Protein AF-X1UBS5-F1 (afdb_monomer_lite)

InterPro domains:
  IPR000453 Chorismate synthase [PF01264] (1-132)
  IPR000453 Chorismate synthase [PTHR21085] (1-132)
  IPR020541 Chorismate synthase, conserved site [PS00788] (96-112)
  IPR035904 Chorismate synthase AroC superfamily [G3DSA:3.60.150.10] (1-132)
  IPR035904 Chorismate synthase AroC superfamily [SSF103263] (1-132)

Organism: NCBI:txid412755

Foldseek 3Di:
DDWFQQADQVLLLVLLVVVDFPPDPVGDPDDFSFRKDWDDQDDPRIGHRDDTDIDGDDDRDDQPVQVVCVVPDDPPDCRVVQCVVVVNPQDSRCRPPPHPVVVSVVSSVVSVVQSVCVVVVDHDDDDDPDDD

Structure (mmCIF, N/CA/C/O backbone):
data_AF-X1UBS5-F1
#
_entry.id   AF-X1UBS5-F1
#
loop_
_atom_site.group_PDB
_atom_site.id
_atom_site.type_symbol
_atom_site.label_atom_id
_atom_site.label_alt_id
_atom_site.label_comp_id
_atom_site.label_asym_id
_atom_site.label_entity_id
_atom_site.label_seq_id
_atom_site.pdbx_PDB_ins_code
_atom_site.Cartn_x
_atom_site.Cartn_y
_atom_site.Cartn_z
_atom_site.occupancy
_atom_site.B_iso_or_equiv
_atom_site.auth_seq_id
_atom_site.auth_comp_id
_atom_site.auth_asym_id
_atom_site.auth_atom_id
_atom_site.pdbx_PDB_model_num
ATOM 1 N N . MET A 1 1 ? -11.748 -9.952 8.109 1.00 86.31 1 MET A N 1
ATOM 2 C CA . MET A 1 1 ? -11.703 -8.812 9.055 1.00 86.31 1 MET A CA 1
ATOM 3 C C . MET A 1 1 ? -12.889 -8.977 9.994 1.00 86.31 1 MET 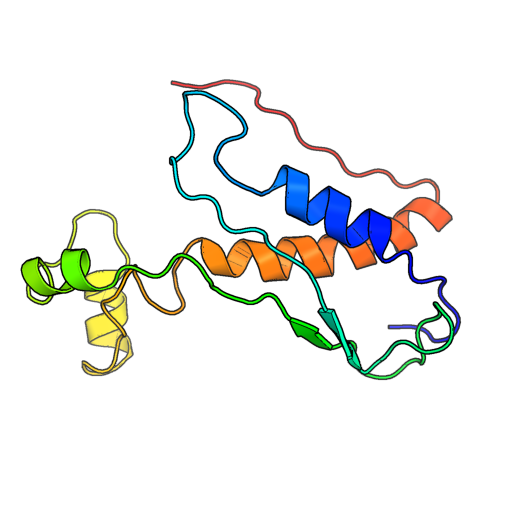A C 1
ATOM 5 O O . MET A 1 1 ? -13.933 -9.298 9.450 1.00 86.31 1 MET A O 1
ATOM 9 N N . PRO A 1 2 ? -12.785 -8.870 11.334 1.00 91.38 2 PRO A N 1
ATOM 10 C CA . PRO A 1 2 ? -13.947 -9.031 12.211 1.00 91.38 2 PRO A CA 1
ATOM 11 C C . PRO A 1 2 ? -15.044 -8.027 11.858 1.00 91.38 2 PRO A C 1
ATOM 13 O O . PRO A 1 2 ? -14.733 -6.917 11.423 1.00 91.38 2 PRO A O 1
ATOM 16 N N . ALA A 1 3 ? -16.305 -8.408 12.039 1.00 95.62 3 ALA A N 1
ATOM 17 C CA . ALA A 1 3 ? -17.424 -7.480 11.928 1.00 95.62 3 ALA A CA 1
ATOM 18 C C . ALA A 1 3 ? -17.443 -6.500 13.115 1.00 95.62 3 ALA A C 1
ATOM 20 O O . ALA A 1 3 ? -16.933 -6.804 14.194 1.00 95.62 3 ALA A O 1
ATOM 21 N N . GLY A 1 4 ? -18.038 -5.326 12.915 1.00 94.75 4 GLY A N 1
ATOM 22 C CA . GLY A 1 4 ? -18.266 -4.334 13.964 1.00 94.75 4 GLY A CA 1
ATOM 23 C C . GLY A 1 4 ? -17.062 -3.458 14.314 1.00 94.75 4 GLY A C 1
ATOM 24 O O . GLY A 1 4 ? -17.172 -2.623 15.212 1.00 94.75 4 GLY A O 1
ATOM 25 N N . LEU A 1 5 ? -15.928 -3.591 13.618 1.00 93.50 5 LEU A N 1
ATOM 26 C CA . LEU A 1 5 ? -14.827 -2.648 13.785 1.00 93.50 5 LEU A CA 1
ATOM 27 C C . LEU A 1 5 ? -15.215 -1.318 13.158 1.00 93.50 5 LEU A C 1
ATOM 29 O O . LEU A 1 5 ? -15.573 -1.261 11.986 1.00 93.50 5 LEU A O 1
ATOM 33 N N . GLU A 1 6 ? -15.100 -0.257 13.943 1.00 94.44 6 GLU A N 1
ATOM 34 C CA . GLU A 1 6 ? -15.110 1.108 13.429 1.00 94.44 6 GLU A CA 1
ATOM 35 C C . GLU A 1 6 ? -14.102 1.266 12.286 1.00 94.44 6 GLU A C 1
ATOM 37 O O . GLU A 1 6 ? -12.965 0.794 12.381 1.00 94.44 6 GLU A O 1
ATOM 42 N N . PHE A 1 7 ? -14.574 1.871 11.203 1.00 95.12 7 PHE A N 1
ATOM 43 C CA . PHE A 1 7 ? -13.850 2.075 9.965 1.00 95.12 7 PHE A CA 1
ATOM 44 C C . PHE A 1 7 ? -13.710 3.577 9.734 1.00 95.12 7 PHE A C 1
ATOM 46 O O . PHE A 1 7 ? -14.622 4.232 9.232 1.00 95.12 7 PHE A O 1
ATOM 53 N N . ASP A 1 8 ? -12.559 4.113 10.122 1.00 95.75 8 ASP A N 1
ATOM 54 C CA . ASP A 1 8 ? -12.212 5.513 9.926 1.00 95.75 8 ASP A CA 1
ATOM 55 C C . ASP A 1 8 ? -11.661 5.700 8.508 1.00 95.75 8 ASP A C 1
ATOM 57 O O . ASP A 1 8 ? -10.535 5.297 8.186 1.00 95.75 8 ASP A O 1
ATOM 61 N N . PHE A 1 9 ? -12.502 6.256 7.639 1.00 94.75 9 PHE A N 1
ATOM 62 C CA . PHE A 1 9 ? -12.163 6.533 6.249 1.00 9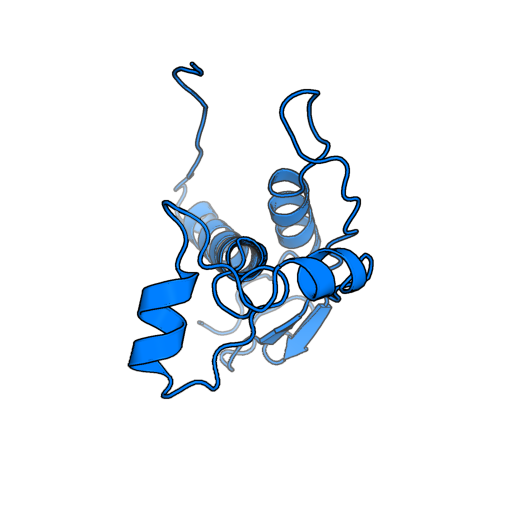4.75 9 PHE A CA 1
ATOM 63 C C . PHE A 1 9 ? -11.127 7.658 6.125 1.00 94.75 9 PHE A C 1
ATOM 65 O O . PHE A 1 9 ? -10.184 7.544 5.337 1.00 94.75 9 PHE A O 1
ATOM 72 N N . ASP A 1 10 ? -11.259 8.708 6.934 1.00 95.69 10 ASP A N 1
ATOM 73 C CA . ASP A 1 10 ? -10.383 9.878 6.889 1.00 95.69 10 ASP A CA 1
ATOM 74 C C . ASP A 1 10 ? -8.964 9.510 7.315 1.00 95.69 10 ASP A C 1
ATOM 76 O O . ASP A 1 10 ? -7.986 9.952 6.707 1.00 95.69 10 ASP A O 1
ATOM 80 N N . TYR A 1 11 ? -8.827 8.601 8.280 1.00 96.06 11 TYR A N 1
ATOM 81 C CA . TYR A 1 11 ? -7.530 8.059 8.657 1.00 96.06 11 TYR A CA 1
ATOM 82 C C . TYR A 1 11 ? -6.849 7.287 7.517 1.00 96.06 11 TYR A C 1
ATOM 84 O O . TYR A 1 11 ? -5.634 7.396 7.335 1.00 96.06 11 TYR A O 1
ATOM 92 N N . ILE A 1 12 ? -7.606 6.525 6.719 1.00 96.62 12 ILE A N 1
ATOM 93 C CA . ILE A 1 12 ? -7.054 5.818 5.551 1.00 96.62 12 ILE A CA 1
ATOM 94 C C . ILE A 1 12 ? -6.579 6.823 4.503 1.00 96.62 12 ILE A C 1
ATOM 96 O O . ILE A 1 12 ? -5.476 6.672 3.970 1.00 96.62 12 ILE A O 1
ATOM 100 N N . GLN A 1 13 ? -7.374 7.862 4.235 1.00 95.94 13 GLN A N 1
ATOM 101 C CA . GLN A 1 13 ? -6.979 8.927 3.318 1.00 95.94 13 GLN A CA 1
ATOM 102 C C . GLN A 1 13 ? -5.726 9.660 3.818 1.00 95.94 13 GLN A C 1
ATOM 104 O O . GLN A 1 13 ? -4.814 9.891 3.032 1.00 95.94 13 GLN A O 1
ATOM 109 N N . ALA A 1 14 ? -5.622 9.953 5.116 1.00 95.12 14 ALA A N 1
ATOM 110 C CA . ALA A 1 14 ? -4.451 10.605 5.697 1.00 95.12 14 ALA A CA 1
ATOM 111 C C . ALA A 1 14 ? -3.175 9.748 5.580 1.00 95.12 14 ALA A C 1
ATOM 113 O O . ALA A 1 14 ? -2.095 10.270 5.302 1.00 95.12 14 ALA A O 1
ATOM 114 N N . GLU A 1 15 ? -3.269 8.427 5.763 1.00 95.88 15 GLU A N 1
ATOM 115 C CA . GLU A 1 15 ? -2.132 7.521 5.548 1.00 95.88 15 GLU A CA 1
ATOM 116 C C . GLU A 1 15 ? -1.735 7.440 4.066 1.00 95.88 15 GLU A C 1
ATOM 118 O O . GLU A 1 15 ? -0.543 7.443 3.750 1.00 95.88 15 GLU A O 1
ATOM 123 N N . LEU A 1 16 ? -2.708 7.427 3.148 1.00 94.19 16 LEU A N 1
ATOM 124 C CA . LEU A 1 16 ? -2.445 7.548 1.712 1.00 94.19 16 LEU A CA 1
ATOM 125 C C . LEU A 1 16 ? -1.782 8.880 1.365 1.00 94.19 16 LEU A C 1
ATOM 127 O O . LEU A 1 16 ? -0.854 8.905 0.561 1.00 94.19 16 LEU A O 1
ATOM 131 N N . ASP A 1 17 ? -2.206 9.969 1.999 1.00 92.31 17 ASP A N 1
ATOM 132 C CA . ASP A 1 17 ? -1.673 11.298 1.734 1.00 92.31 17 ASP A CA 1
ATOM 133 C C . ASP A 1 17 ? -0.195 11.411 2.121 1.00 92.31 17 ASP A C 1
ATOM 135 O O . ASP A 1 17 ? 0.580 12.002 1.369 1.00 92.31 17 ASP A O 1
ATOM 139 N N . LYS A 1 18 ? 0.222 10.749 3.210 1.00 91.12 18 LYS A N 1
ATOM 140 C CA . LYS A 1 18 ? 1.637 10.623 3.611 1.00 91.12 18 LYS A CA 1
ATOM 141 C C . LYS A 1 18 ? 2.488 9.856 2.598 1.00 91.12 18 LYS A C 1
ATOM 143 O O . LYS A 1 18 ? 3.692 10.074 2.519 1.00 91.12 18 LYS A O 1
ATOM 148 N N . ARG A 1 19 ? 1.885 8.931 1.844 1.00 90.88 19 ARG A N 1
ATOM 149 C CA . ARG A 1 19 ? 2.562 8.133 0.807 1.00 90.88 19 ARG A CA 1
ATOM 150 C C . ARG A 1 19 ? 2.771 8.927 -0.484 1.00 90.88 19 ARG A C 1
ATOM 152 O O . ARG A 1 19 ? 3.631 8.559 -1.288 1.00 90.88 19 ARG A O 1
ATOM 159 N N . LYS A 1 20 ? 1.951 9.951 -0.744 1.00 82.81 20 LYS A N 1
ATOM 160 C CA . LYS A 1 20 ? 1.999 10.682 -2.015 1.00 82.81 20 LYS A CA 1
ATOM 161 C C . LYS A 1 20 ? 3.383 11.315 -2.221 1.00 82.81 20 LYS A C 1
ATOM 163 O O . LYS A 1 20 ? 3.939 11.878 -1.278 1.00 82.81 20 LYS A O 1
ATOM 168 N N . PRO A 1 21 ? 3.947 11.239 -3.439 1.00 72.25 21 PRO A N 1
ATOM 169 C CA . PRO A 1 21 ? 5.108 12.047 -3.792 1.00 72.25 21 PRO A CA 1
ATOM 170 C C . PRO A 1 21 ? 4.718 13.537 -3.853 1.00 72.25 21 PRO A C 1
ATOM 172 O O . PRO A 1 21 ? 3.540 13.881 -3.776 1.00 72.25 21 PRO A O 1
ATOM 175 N N . GLY A 1 22 ? 5.701 14.426 -3.973 1.00 67.44 22 GLY A N 1
ATOM 176 C CA . GLY A 1 22 ? 5.497 15.878 -3.999 1.00 67.44 22 GLY A CA 1
ATOM 177 C C . GLY A 1 22 ? 5.493 16.539 -2.617 1.00 67.44 22 GLY A C 1
ATOM 178 O O . GLY A 1 22 ? 5.265 17.738 -2.522 1.00 67.44 22 GLY A O 1
ATOM 179 N N . GLN A 1 23 ? 5.769 15.784 -1.547 1.00 67.12 23 GLN A N 1
ATOM 180 C CA . GLN A 1 23 ? 5.876 16.308 -0.175 1.00 67.12 23 GLN A CA 1
ATOM 181 C C . GLN A 1 23 ? 7.224 17.001 0.095 1.00 67.12 23 GLN A C 1
ATOM 183 O O . GLN A 1 23 ? 7.384 17.681 1.104 1.00 67.12 23 GLN A O 1
ATOM 188 N N . SER A 1 24 ? 8.216 16.815 -0.781 1.00 68.00 24 SER A N 1
ATOM 189 C CA . SER A 1 24 ? 9.522 17.474 -0.686 1.00 68.00 24 SER A CA 1
ATOM 190 C C . SER A 1 24 ? 10.195 17.606 -2.053 1.00 68.00 24 SER A C 1
ATOM 192 O O . SER A 1 24 ? 9.838 16.905 -3.006 1.00 68.00 24 SER A O 1
ATOM 194 N N . SER A 1 25 ? 11.227 18.451 -2.129 1.00 67.12 25 SER A N 1
ATOM 195 C CA . SER A 1 25 ? 12.074 18.644 -3.319 1.00 67.12 25 SER A CA 1
ATOM 196 C C . SER A 1 25 ? 12.799 17.376 -3.792 1.00 67.12 25 SER A C 1
ATOM 198 O O . SER A 1 25 ? 13.287 17.338 -4.917 1.00 67.12 25 SER A O 1
ATOM 200 N N . LEU A 1 26 ? 12.850 16.328 -2.962 1.00 63.47 26 LEU A N 1
ATOM 201 C CA . LEU A 1 26 ? 13.493 15.044 -3.267 1.00 63.47 26 LEU A CA 1
ATOM 202 C C . LEU A 1 26 ? 12.556 14.043 -3.966 1.00 63.47 26 LEU A C 1
ATOM 204 O O . LEU A 1 26 ? 12.971 12.934 -4.297 1.00 63.47 26 LEU A O 1
ATOM 208 N N . THR A 1 27 ? 11.279 14.388 -4.152 1.00 65.88 27 THR A N 1
ATOM 209 C CA . THR A 1 27 ? 10.251 13.465 -4.656 1.00 65.88 27 THR A CA 1
ATOM 210 C C . THR A 1 27 ? 9.756 13.852 -6.050 1.00 65.88 27 THR A C 1
ATOM 212 O O . THR A 1 27 ? 9.934 14.976 -6.507 1.00 65.88 27 THR A O 1
ATOM 215 N N . THR A 1 28 ? 9.141 12.904 -6.766 1.00 63.38 28 THR A N 1
ATOM 216 C CA . THR A 1 28 ? 8.642 13.137 -8.132 1.00 63.38 28 THR A CA 1
ATOM 217 C C . THR A 1 28 ? 7.542 14.200 -8.168 1.00 63.38 28 THR A C 1
ATOM 219 O O . THR A 1 28 ? 6.698 14.221 -7.279 1.00 63.38 28 THR A O 1
ATOM 222 N N . SER A 1 29 ? 7.454 14.968 -9.255 1.00 57.94 29 SER A N 1
ATOM 223 C CA . SER A 1 29 ? 6.445 16.021 -9.463 1.00 57.94 29 SER A CA 1
ATOM 224 C C . SER A 1 29 ? 5.032 15.538 -9.837 1.00 57.94 29 SER A C 1
ATOM 226 O O . SER A 1 29 ? 4.175 16.365 -10.135 1.00 57.94 29 SER A O 1
ATOM 228 N N . ARG A 1 30 ? 4.770 14.223 -9.867 1.00 62.84 30 ARG A N 1
ATOM 229 C CA . ARG A 1 30 ? 3.435 13.685 -10.186 1.00 62.84 30 ARG A CA 1
ATOM 230 C C . ARG A 1 30 ? 2.445 13.978 -9.065 1.00 62.84 30 ARG A C 1
ATOM 232 O O . ARG A 1 30 ? 2.717 13.646 -7.911 1.00 62.84 30 ARG A O 1
ATOM 239 N N . THR A 1 31 ? 1.270 14.476 -9.431 1.00 65.94 31 THR A N 1
ATOM 240 C CA . THR A 1 31 ? 0.202 14.824 -8.485 1.00 65.94 31 THR A CA 1
ATOM 241 C C . THR A 1 31 ? -0.964 13.861 -8.659 1.00 65.94 31 THR A C 1
ATOM 243 O O . THR A 1 31 ? -2.001 14.195 -9.223 1.00 65.94 31 THR A O 1
ATOM 246 N N . GLU A 1 32 ? -0.797 12.634 -8.172 1.00 72.56 32 GLU A N 1
ATOM 247 C CA . GLU A 1 32 ? -1.921 11.703 -8.068 1.00 72.56 32 GLU A CA 1
ATOM 248 C C . GLU A 1 32 ? -2.752 12.051 -6.824 1.00 72.56 32 GLU A C 1
ATOM 250 O O . GLU A 1 32 ? -2.201 12.106 -5.721 1.00 72.56 32 GLU A O 1
ATOM 255 N N . PRO A 1 33 ? -4.071 12.283 -6.946 1.00 79.19 33 PRO A N 1
ATOM 256 C CA . PRO A 1 33 ? -4.884 12.711 -5.811 1.00 79.19 33 PRO A CA 1
ATOM 257 C C . PRO A 1 33 ? -5.119 11.594 -4.784 1.00 79.19 33 PRO A C 1
ATOM 259 O O . PRO A 1 33 ? -5.488 11.902 -3.652 1.00 79.19 33 PRO A O 1
ATOM 262 N N . ASP A 1 34 ? -4.918 10.327 -5.175 1.00 87.81 34 ASP A N 1
ATOM 263 C CA . ASP A 1 34 ? -5.063 9.113 -4.353 1.00 87.81 34 ASP A CA 1
ATOM 264 C C . ASP A 1 34 ? -6.307 9.103 -3.478 1.00 87.81 34 ASP A C 1
ATOM 266 O O . ASP A 1 34 ? -6.258 8.813 -2.283 1.00 87.81 34 ASP A O 1
ATOM 270 N N . LYS A 1 35 ? -7.443 9.439 -4.086 1.00 92.50 35 LYS A N 1
ATOM 271 C CA . LYS A 1 35 ? -8.726 9.411 -3.397 1.00 92.50 35 LYS A CA 1
ATOM 272 C C . LYS A 1 35 ? -9.189 7.973 -3.251 1.00 92.50 35 LYS A C 1
ATOM 274 O O . LYS A 1 35 ? -9.505 7.323 -4.249 1.00 92.50 35 LYS A O 1
ATOM 279 N N . VAL A 1 36 ? -9.194 7.488 -2.011 1.00 95.06 36 VAL A N 1
ATOM 280 C CA . VAL A 1 36 ? -9.698 6.152 -1.691 1.00 95.06 36 VAL A CA 1
ATOM 281 C C . VAL A 1 36 ? -11.211 6.116 -1.867 1.00 95.06 36 VAL A C 1
ATOM 283 O O . VAL A 1 36 ? -11.919 7.063 -1.541 1.00 95.06 36 VAL A O 1
ATOM 286 N N . ARG A 1 37 ? -11.724 5.012 -2.404 1.00 95.44 37 ARG A N 1
ATOM 287 C CA . ARG A 1 37 ? -13.154 4.700 -2.435 1.00 95.44 37 ARG A CA 1
ATOM 288 C C . ARG A 1 37 ? -13.352 3.293 -1.901 1.00 95.44 37 ARG A C 1
ATOM 290 O O . ARG A 1 37 ? -12.610 2.381 -2.267 1.00 95.44 37 ARG A O 1
ATOM 297 N N . VAL A 1 38 ? -14.360 3.121 -1.056 1.00 96.31 38 VAL A N 1
ATOM 298 C CA . VAL A 1 38 ? -14.769 1.808 -0.555 1.00 96.31 38 VAL A CA 1
ATOM 299 C C . VAL A 1 38 ? -15.804 1.223 -1.507 1.00 96.31 38 VAL A C 1
ATOM 301 O O . VAL A 1 38 ? -16.781 1.891 -1.834 1.00 96.31 38 VAL A O 1
ATOM 304 N N . LEU A 1 39 ? -15.589 -0.011 -1.957 1.00 97.12 39 LEU A N 1
ATOM 305 C CA . LEU A 1 39 ? -16.531 -0.735 -2.815 1.00 97.12 39 LEU A CA 1
ATOM 306 C C . LEU A 1 39 ? -17.318 -1.810 -2.062 1.00 97.12 39 LEU A C 1
ATOM 308 O O . LEU A 1 39 ? -18.437 -2.128 -2.450 1.00 97.12 39 LEU A O 1
ATOM 312 N N . SER A 1 40 ? -16.745 -2.396 -1.009 1.00 97.56 40 SER A N 1
ATOM 313 C CA . SER A 1 40 ? -17.389 -3.480 -0.262 1.00 97.56 40 SER A CA 1
ATOM 314 C C . SER A 1 40 ? -16.862 -3.597 1.166 1.00 97.56 40 SER A C 1
ATOM 316 O O . SER A 1 40 ? -15.827 -3.030 1.516 1.00 97.56 40 SER A O 1
ATOM 318 N N . GLY A 1 41 ? -17.555 -4.393 1.983 1.00 97.00 41 GLY A N 1
ATOM 319 C CA . GLY A 1 41 ? -17.072 -4.832 3.294 1.00 97.00 41 GLY A CA 1
ATOM 320 C C . GLY A 1 41 ? -17.276 -3.834 4.437 1.00 97.00 41 GLY A C 1
ATOM 321 O O . GLY A 1 41 ? -17.013 -4.194 5.586 1.00 97.00 41 GLY A O 1
ATOM 322 N N . VAL A 1 42 ? -17.801 -2.637 4.156 1.00 97.50 42 VAL A N 1
ATOM 323 C CA . VAL 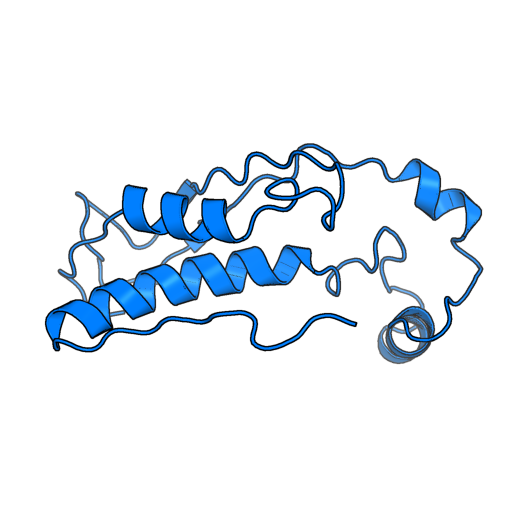A 1 42 ? -18.088 -1.578 5.137 1.00 97.50 42 VAL A CA 1
ATOM 324 C C . VAL A 1 42 ? -19.537 -1.115 4.995 1.00 97.50 42 VAL A C 1
ATOM 326 O O . VAL A 1 42 ? -20.013 -0.898 3.885 1.00 97.50 42 VAL A O 1
ATOM 329 N N . PHE A 1 43 ? -20.225 -0.950 6.122 1.00 96.81 43 PHE A N 1
ATOM 330 C CA . PHE A 1 43 ? -21.584 -0.422 6.207 1.00 96.81 43 PHE A CA 1
ATOM 331 C C . PHE A 1 43 ? -21.708 0.442 7.466 1.00 96.81 43 PHE A C 1
ATOM 333 O O . PHE A 1 43 ? -21.250 0.031 8.531 1.00 96.81 43 PHE A O 1
ATOM 340 N N . ASN A 1 44 ? -22.292 1.639 7.352 1.00 95.44 44 ASN A N 1
ATOM 341 C CA . ASN A 1 44 ? -22.437 2.600 8.457 1.00 95.44 44 ASN A CA 1
ATOM 342 C C . ASN A 1 44 ? -21.140 2.807 9.267 1.00 95.44 44 ASN A C 1
ATOM 344 O O . ASN A 1 44 ? -21.139 2.700 10.492 1.00 95.44 44 ASN A O 1
ATOM 348 N N . ASN A 1 45 ? -20.022 3.049 8.570 1.00 94.81 45 ASN A N 1
ATOM 349 C CA . ASN A 1 45 ? -18.684 3.227 9.155 1.00 94.81 45 ASN A CA 1
ATOM 350 C C . ASN A 1 45 ? -18.205 2.052 10.023 1.00 94.81 45 ASN A C 1
ATOM 352 O O . ASN A 1 45 ? -17.366 2.218 10.908 1.00 94.81 45 ASN A O 1
ATOM 356 N N . LYS A 1 46 ? -18.720 0.844 9.773 1.00 96.62 46 LYS A N 1
ATOM 357 C CA . LYS A 1 46 ? -18.285 -0.380 10.444 1.00 96.62 46 LYS A CA 1
ATOM 358 C C . LYS A 1 46 ? -17.982 -1.483 9.447 1.00 96.62 46 LYS A C 1
ATOM 360 O O . LYS A 1 46 ? -18.634 -1.617 8.413 1.00 96.62 46 LYS A O 1
ATOM 365 N N . THR A 1 47 ? -16.996 -2.308 9.768 1.00 97.25 47 THR A N 1
ATOM 366 C CA . THR A 1 47 ? -16.701 -3.517 9.001 1.00 97.25 47 THR A CA 1
ATOM 367 C C . THR A 1 47 ? -17.842 -4.521 9.139 1.00 97.25 47 THR A C 1
ATOM 369 O O . THR A 1 47 ? -18.418 -4.710 10.209 1.00 97.25 47 THR A O 1
ATOM 372 N N . THR A 1 48 ? -18.159 -5.207 8.050 1.00 97.50 48 THR A N 1
ATOM 373 C CA . THR A 1 48 ? -19.278 -6.167 7.993 1.00 97.50 48 THR A CA 1
ATOM 374 C C . THR A 1 48 ? -18.857 -7.610 8.266 1.00 97.50 48 THR A C 1
ATOM 376 O O . THR A 1 48 ? -19.702 -8.485 8.393 1.00 97.50 48 THR A O 1
ATOM 379 N N . GLY A 1 49 ? -17.552 -7.889 8.330 1.00 96.06 49 GLY A N 1
ATOM 380 C CA . GLY A 1 49 ? -17.019 -9.257 8.330 1.00 96.06 49 GLY A CA 1
ATOM 381 C C . GLY A 1 49 ? -16.623 -9.750 6.934 1.00 96.06 49 GLY A C 1
ATOM 382 O O . GLY A 1 49 ? -15.679 -10.531 6.798 1.00 96.06 49 GLY A O 1
ATOM 383 N N . ALA A 1 50 ? -17.290 -9.237 5.896 1.00 97.31 50 ALA A N 1
ATOM 384 C CA . ALA A 1 50 ? -17.024 -9.563 4.499 1.00 97.31 50 ALA A CA 1
ATOM 385 C C . ALA A 1 50 ? -15.703 -8.943 3.983 1.00 97.31 50 ALA A C 1
ATOM 387 O O . ALA A 1 50 ? -15.136 -8.049 4.625 1.00 97.31 50 ALA A O 1
ATOM 388 N N . PRO A 1 51 ? -15.195 -9.391 2.817 1.00 97.62 51 PRO A N 1
ATOM 389 C CA . PRO A 1 51 ? -14.025 -8.792 2.182 1.00 97.62 51 PRO A CA 1
ATOM 390 C C . PRO A 1 51 ? -14.197 -7.289 1.930 1.00 97.62 51 PRO A C 1
ATOM 392 O O . PRO A 1 51 ? -15.192 -6.843 1.350 1.00 97.62 51 PRO A O 1
ATOM 395 N N . ILE A 1 52 ? -13.196 -6.513 2.348 1.00 97.62 52 ILE A N 1
ATOM 396 C CA . ILE A 1 52 ? -13.135 -5.070 2.112 1.00 97.62 52 ILE A CA 1
ATOM 397 C C . ILE A 1 52 ? -12.399 -4.834 0.798 1.00 97.62 52 ILE A C 1
ATOM 399 O O . ILE A 1 52 ? -11.237 -5.218 0.660 1.00 97.62 52 ILE A O 1
ATOM 403 N N . CYS A 1 53 ? -13.066 -4.185 -0.151 1.00 97.50 53 CYS A N 1
ATOM 404 C CA . CYS A 1 53 ? -12.470 -3.760 -1.408 1.00 97.50 53 CYS A CA 1
ATOM 405 C C . CYS A 1 53 ? -12.326 -2.239 -1.408 1.00 97.50 53 CYS A C 1
ATOM 407 O O . CYS A 1 53 ? -13.309 -1.516 -1.232 1.00 97.50 53 CYS A O 1
ATOM 409 N N . LEU A 1 54 ? -11.094 -1.770 -1.598 1.00 96.94 54 LEU A N 1
ATOM 410 C CA . LEU A 1 54 ? -10.751 -0.359 -1.723 1.00 96.94 54 LEU A CA 1
ATOM 411 C C . LEU A 1 54 ? -10.145 -0.112 -3.097 1.00 96.94 54 LEU A C 1
ATOM 413 O O . LEU A 1 54 ? -9.355 -0.926 -3.579 1.00 96.94 54 LEU A O 1
ATOM 417 N N . ILE A 1 55 ? -10.474 1.027 -3.697 1.00 96.00 55 ILE A N 1
ATOM 418 C CA . ILE A 1 55 ? -9.889 1.457 -4.965 1.00 96.00 55 ILE A CA 1
ATOM 419 C C . ILE A 1 55 ? -9.334 2.872 -4.861 1.00 96.00 55 ILE A C 1
ATOM 421 O O . ILE A 1 55 ? -9.827 3.696 -4.093 1.00 96.00 55 ILE A O 1
ATOM 425 N N . ILE A 1 56 ? -8.333 3.144 -5.691 1.00 93.38 56 ILE A N 1
ATOM 426 C CA . ILE A 1 56 ? -7.888 4.489 -6.044 1.00 93.38 56 ILE A CA 1
ATOM 427 C C . ILE A 1 56 ? -7.860 4.588 -7.564 1.00 93.38 56 ILE A C 1
ATOM 429 O O . ILE A 1 56 ? -7.467 3.643 -8.252 1.00 93.38 56 ILE A O 1
ATOM 433 N N . GLU A 1 57 ? -8.268 5.733 -8.089 1.00 90.19 57 GLU A N 1
ATOM 434 C CA . GLU A 1 57 ? -8.147 6.020 -9.516 1.00 90.19 57 GLU A CA 1
ATOM 435 C C . GLU A 1 57 ? -6.714 6.456 -9.844 1.00 90.19 57 GLU A C 1
ATOM 437 O O . GLU A 1 57 ? -5.969 6.936 -8.987 1.00 90.19 57 GLU A O 1
ATOM 442 N N . ASN A 1 58 ? -6.313 6.243 -11.091 1.00 85.06 58 ASN A N 1
ATOM 443 C CA . ASN A 1 58 ? -5.013 6.642 -11.614 1.00 85.06 58 ASN A CA 1
ATOM 444 C C . ASN A 1 58 ? -5.282 7.721 -12.670 1.00 85.06 58 ASN A C 1
ATOM 446 O O . ASN A 1 58 ? -5.829 7.398 -13.725 1.00 85.06 58 ASN A O 1
ATOM 450 N N . LYS A 1 59 ? -5.037 8.993 -12.330 1.00 81.06 59 LYS A N 1
ATOM 451 C CA . LYS A 1 59 ? -5.515 10.151 -13.112 1.00 81.06 59 LYS A CA 1
ATOM 452 C C . LYS A 1 59 ? -4.412 10.860 -13.897 1.00 81.06 59 LYS A C 1
ATOM 454 O O . LYS A 1 59 ? -4.726 11.515 -14.883 1.00 81.06 59 LYS A O 1
ATOM 459 N N . ASP A 1 60 ? -3.150 10.701 -13.512 1.00 72.81 60 ASP A N 1
ATOM 460 C CA . ASP A 1 60 ? -1.981 11.347 -14.122 1.00 72.81 60 ASP A CA 1
ATOM 461 C C . ASP A 1 60 ? -1.124 10.313 -14.887 1.00 72.81 60 ASP A C 1
ATOM 463 O O . ASP A 1 60 ? 0.067 10.092 -14.635 1.00 72.81 60 ASP A O 1
ATOM 467 N N . ILE A 1 61 ? -1.766 9.609 -15.831 1.00 74.38 61 ILE A N 1
ATOM 468 C CA . ILE A 1 61 ? -1.115 8.587 -16.660 1.00 74.38 61 ILE A CA 1
ATOM 469 C C . ILE A 1 61 ? -0.683 9.186 -17.999 1.00 74.38 61 ILE A C 1
ATOM 471 O O . ILE A 1 61 ? -1.474 9.284 -18.934 1.00 74.38 61 ILE A O 1
ATOM 475 N N . ASP A 1 62 ? 0.614 9.448 -18.145 1.00 78.69 62 ASP A N 1
ATOM 476 C CA . ASP A 1 62 ? 1.241 9.664 -19.452 1.00 78.69 62 ASP A CA 1
ATOM 477 C C . ASP A 1 62 ? 2.058 8.432 -19.868 1.00 78.69 62 ASP A C 1
ATOM 479 O O . ASP A 1 62 ? 3.151 8.165 -19.357 1.00 78.69 62 ASP A O 1
ATOM 483 N N . SER A 1 63 ? 1.515 7.669 -20.820 1.00 80.50 63 SER A N 1
ATOM 484 C CA . SER A 1 63 ? 2.175 6.478 -21.363 1.00 80.50 63 SER A CA 1
ATOM 485 C C . SER A 1 63 ? 3.146 6.776 -22.512 1.00 80.50 63 SER A C 1
ATOM 487 O O . SER A 1 63 ? 3.941 5.904 -22.874 1.00 80.50 63 SER A O 1
ATOM 489 N N . SER A 1 64 ? 3.117 7.984 -23.086 1.00 82.81 64 SER A N 1
ATOM 490 C CA . SER A 1 64 ? 3.867 8.330 -24.304 1.00 82.81 64 SER A CA 1
ATOM 491 C C . SER A 1 64 ? 5.382 8.194 -24.111 1.00 82.81 64 SER A C 1
ATOM 493 O O . SER A 1 64 ? 6.091 7.669 -24.974 1.00 82.81 64 SER A O 1
ATOM 495 N N . LYS A 1 65 ? 5.874 8.564 -22.922 1.00 78.75 65 LYS A N 1
ATOM 496 C CA . LYS A 1 65 ? 7.288 8.475 -22.532 1.00 78.75 65 LYS A CA 1
ATOM 497 C C . LYS A 1 65 ? 7.820 7.043 -22.573 1.00 78.75 65 LYS A C 1
ATOM 499 O O . LYS A 1 65 ? 8.962 6.830 -22.974 1.00 78.75 65 LYS A O 1
ATOM 504 N N . TYR A 1 66 ? 6.993 6.058 -22.222 1.00 82.00 66 TYR A N 1
ATOM 505 C CA . TYR A 1 66 ? 7.393 4.649 -22.238 1.00 82.00 66 TYR A CA 1
ATOM 506 C C . TYR A 1 66 ? 7.426 4.063 -23.653 1.00 82.00 66 TYR A C 1
ATOM 508 O O . TYR A 1 66 ? 8.163 3.114 -23.899 1.00 82.00 66 TYR A O 1
ATOM 516 N N . GLY A 1 67 ? 6.692 4.645 -24.609 1.00 83.06 67 GLY A N 1
ATOM 517 C CA . GLY A 1 67 ? 6.706 4.198 -26.006 1.00 83.06 67 GLY A CA 1
ATOM 518 C C . GLY A 1 67 ? 8.096 4.265 -26.647 1.00 83.06 67 GLY A C 1
ATOM 519 O O . GLY A 1 67 ? 8.467 3.361 -27.393 1.00 83.06 67 GLY A O 1
ATOM 520 N N . LYS A 1 68 ? 8.893 5.283 -26.294 1.00 81.19 68 LYS A N 1
ATOM 521 C CA . LYS A 1 68 ? 10.262 5.479 -26.807 1.00 81.19 68 LYS A CA 1
ATOM 522 C C . LYS A 1 68 ? 11.256 4.424 -26.313 1.00 81.19 68 LYS A C 1
ATOM 524 O O . LYS A 1 68 ? 12.254 4.173 -26.975 1.00 81.19 68 LYS A O 1
ATOM 529 N N . ILE A 1 69 ? 10.978 3.808 -25.164 1.00 80.56 69 ILE A N 1
ATOM 530 C CA . ILE A 1 69 ? 11.876 2.861 -24.488 1.00 80.56 69 ILE A CA 1
ATOM 531 C C . ILE A 1 69 ? 11.308 1.438 -24.429 1.00 80.56 69 ILE A C 1
ATOM 533 O O . ILE A 1 69 ? 11.845 0.596 -23.721 1.00 80.56 69 ILE A O 1
ATOM 537 N N . LYS A 1 70 ? 10.243 1.140 -25.183 1.00 83.94 70 LYS A N 1
ATOM 538 C CA . LYS A 1 70 ? 9.551 -0.163 -25.148 1.00 83.94 70 LYS A CA 1
ATOM 539 C C . LYS A 1 70 ? 10.450 -1.368 -25.467 1.00 83.94 70 LYS A C 1
ATOM 541 O O . LYS A 1 70 ? 10.184 -2.466 -25.001 1.00 83.94 70 LYS A O 1
ATOM 546 N N . ASN A 1 71 ? 11.508 -1.145 -26.251 1.00 86.12 71 ASN A N 1
ATOM 547 C CA . ASN A 1 71 ? 12.472 -2.169 -26.666 1.00 86.12 71 ASN A CA 1
ATOM 548 C C . ASN A 1 71 ? 13.779 -2.112 -25.854 1.00 86.12 71 ASN A C 1
ATOM 550 O O . ASN A 1 71 ? 14.746 -2.782 -26.204 1.00 86.12 71 ASN A O 1
ATOM 554 N N . ILE A 1 72 ? 13.837 -1.286 -24.805 1.00 88.25 72 ILE A N 1
ATOM 555 C CA . ILE A 1 72 ? 15.027 -1.091 -23.977 1.00 88.25 72 ILE A CA 1
ATOM 556 C C . ILE A 1 72 ? 14.774 -1.722 -22.612 1.00 88.25 72 ILE A C 1
ATOM 558 O O . ILE A 1 72 ? 13.821 -1.374 -21.919 1.00 88.25 72 ILE A O 1
ATOM 562 N N . LEU A 1 73 ? 15.664 -2.627 -22.210 1.00 90.56 73 LEU A N 1
ATOM 563 C CA . LEU A 1 73 ? 15.675 -3.196 -20.866 1.00 90.56 73 LEU A CA 1
ATOM 564 C C . LEU A 1 73 ? 16.452 -2.251 -19.949 1.00 90.56 73 LEU A C 1
ATOM 566 O O . LEU A 1 73 ? 17.660 -2.081 -20.113 1.00 90.56 73 LEU A O 1
ATOM 570 N N . ARG A 1 74 ? 15.772 -1.606 -18.999 1.00 90.38 74 ARG A N 1
ATOM 571 C CA . ARG A 1 74 ? 16.415 -0.635 -18.110 1.00 90.38 74 ARG A CA 1
ATOM 572 C C . ARG A 1 74 ? 17.266 -1.368 -17.062 1.00 90.38 74 ARG A C 1
ATOM 574 O O . ARG A 1 74 ? 16.758 -2.277 -16.398 1.00 90.38 74 ARG A O 1
ATOM 581 N N . PRO A 1 75 ? 18.537 -0.977 -16.861 1.00 91.31 75 PRO A N 1
ATOM 582 C CA . PRO A 1 75 ? 19.364 -1.539 -15.798 1.00 91.31 75 PRO A CA 1
ATOM 583 C C . PRO A 1 75 ? 18.713 -1.378 -14.419 1.00 91.31 75 PRO A C 1
ATOM 585 O O . PRO A 1 75 ? 18.088 -0.356 -14.131 1.00 91.31 75 PRO A O 1
ATOM 588 N N . SER A 1 76 ? 18.868 -2.387 -13.556 1.00 90.75 76 SER A N 1
ATOM 589 C CA . SER A 1 76 ? 18.290 -2.411 -12.202 1.00 90.75 76 SER A CA 1
ATOM 590 C C . SER A 1 76 ? 16.750 -2.325 -12.144 1.00 90.75 76 SER A C 1
ATOM 592 O O . SER A 1 76 ? 16.175 -1.991 -11.110 1.00 90.75 76 SER A O 1
ATOM 594 N N . GLN A 1 77 ? 16.058 -2.625 -13.249 1.00 90.25 77 GLN A N 1
ATOM 595 C CA . GLN A 1 77 ? 14.596 -2.692 -13.319 1.00 90.25 77 GLN A CA 1
ATOM 596 C C . GLN A 1 77 ? 14.108 -4.112 -13.615 1.00 90.25 77 GLN A C 1
ATOM 598 O O . GLN A 1 77 ? 14.848 -4.988 -14.058 1.00 90.25 77 GLN A O 1
ATOM 603 N N . ILE A 1 78 ? 12.812 -4.325 -13.392 1.00 91.44 78 ILE A N 1
ATOM 604 C CA . ILE A 1 78 ? 12.140 -5.620 -13.562 1.00 91.44 78 ILE A CA 1
ATOM 605 C C . ILE A 1 78 ? 11.959 -6.042 -15.033 1.00 91.44 78 ILE A C 1
ATOM 607 O O . ILE A 1 78 ? 11.472 -7.136 -15.300 1.00 91.44 78 ILE A O 1
ATOM 611 N N . ASP A 1 79 ? 12.325 -5.191 -15.992 1.00 91.00 79 ASP A N 1
ATOM 612 C CA . ASP A 1 79 ? 11.962 -5.328 -17.407 1.00 91.00 79 ASP A CA 1
ATOM 613 C C . ASP A 1 79 ? 12.312 -6.711 -17.974 1.00 91.00 79 ASP A C 1
ATOM 615 O O . ASP A 1 79 ? 11.447 -7.401 -18.512 1.00 91.00 79 ASP A O 1
ATOM 619 N N . TYR A 1 80 ? 13.558 -7.162 -17.791 1.00 92.31 80 TYR A N 1
ATOM 620 C CA . TYR A 1 80 ? 14.021 -8.446 -18.326 1.00 92.31 80 TYR A CA 1
ATOM 621 C C . TYR A 1 80 ? 13.329 -9.643 -17.667 1.00 92.31 80 TYR A C 1
ATOM 623 O O . TYR A 1 80 ? 12.837 -10.546 -18.348 1.00 92.31 80 TYR A O 1
ATOM 631 N N . THR A 1 81 ? 13.282 -9.662 -16.334 1.00 94.19 81 THR A N 1
ATOM 632 C CA . THR A 1 81 ? 12.726 -10.795 -15.589 1.00 94.19 81 THR A CA 1
ATOM 633 C C . THR A 1 81 ? 11.222 -10.906 -15.801 1.00 94.19 81 THR A C 1
ATOM 635 O O . THR A 1 81 ? 10.718 -12.016 -15.962 1.00 94.19 81 THR A O 1
ATOM 638 N N . ALA A 1 82 ? 10.505 -9.781 -15.883 1.00 93.31 82 ALA A N 1
ATOM 639 C CA . ALA A 1 82 ? 9.095 -9.757 -16.245 1.00 93.31 82 ALA A CA 1
ATOM 640 C C . ALA A 1 82 ? 8.880 -10.248 -17.681 1.00 93.31 82 ALA A C 1
ATOM 642 O O . ALA A 1 82 ? 8.050 -11.129 -17.895 1.00 93.31 82 ALA A O 1
ATOM 643 N N . LEU A 1 83 ? 9.654 -9.751 -18.651 1.00 91.88 83 LEU A N 1
ATOM 644 C CA . LEU A 1 83 ? 9.545 -10.178 -20.045 1.00 91.88 83 LEU A CA 1
ATOM 645 C C . LEU A 1 83 ? 9.714 -11.698 -20.185 1.00 91.88 83 LEU A C 1
ATOM 647 O O . LEU A 1 83 ? 8.901 -12.348 -20.839 1.00 91.88 83 LEU A O 1
ATOM 651 N N . LYS A 1 84 ? 10.732 -12.276 -19.534 1.00 94.88 84 LYS A N 1
ATOM 652 C CA . LYS A 1 84 ? 10.986 -13.723 -19.567 1.00 94.88 84 LYS A CA 1
ATOM 653 C C . LYS A 1 84 ? 9.927 -14.524 -18.816 1.00 94.88 84 LYS A C 1
ATOM 655 O O . LYS A 1 84 ? 9.419 -15.500 -19.356 1.00 94.88 84 LYS A O 1
ATOM 660 N N . LYS A 1 85 ? 9.559 -14.107 -17.601 1.00 95.38 85 LYS A N 1
ATOM 661 C CA . LYS A 1 85 ? 8.580 -14.820 -16.765 1.00 95.38 85 LYS A CA 1
ATOM 662 C C . LYS A 1 85 ? 7.179 -14.834 -17.373 1.00 95.38 85 LYS A C 1
ATOM 664 O O . LYS A 1 85 ? 6.481 -15.833 -17.255 1.00 95.38 85 LYS A O 1
ATOM 669 N N . TYR A 1 86 ? 6.766 -13.727 -17.985 1.00 94.19 86 TYR A N 1
ATOM 670 C CA . TYR A 1 86 ? 5.435 -13.570 -18.573 1.00 94.19 86 TYR A CA 1
ATOM 671 C C . TYR A 1 86 ? 5.414 -13.839 -20.075 1.00 94.19 86 TYR A C 1
ATOM 673 O O . TYR A 1 86 ? 4.470 -13.424 -20.733 1.00 94.19 86 TYR A O 1
ATOM 681 N N . GLY A 1 87 ? 6.441 -14.486 -20.638 1.00 93.88 87 GLY A N 1
ATOM 682 C CA . GLY A 1 87 ? 6.440 -14.900 -22.044 1.00 93.88 87 GLY A CA 1
ATOM 683 C C . GLY A 1 87 ? 6.238 -13.754 -23.041 1.00 93.88 87 GLY A C 1
ATOM 684 O O . GLY A 1 87 ? 5.585 -13.944 -24.057 1.00 93.88 87 GLY A O 1
ATOM 685 N N . GLY A 1 88 ? 6.749 -12.557 -22.746 1.00 90.19 88 GLY A N 1
ATOM 686 C CA . GLY A 1 88 ? 6.576 -11.380 -23.604 1.00 90.19 88 GLY A CA 1
ATOM 687 C C . GLY A 1 88 ? 5.358 -10.505 -23.288 1.00 90.19 88 GLY A C 1
ATOM 688 O O . GLY A 1 88 ? 5.287 -9.385 -23.778 1.00 90.19 88 GLY A O 1
ATOM 689 N N . PHE A 1 89 ? 4.439 -10.950 -22.426 1.00 91.50 89 PHE A N 1
ATOM 690 C CA . PHE A 1 89 ? 3.186 -10.240 -22.119 1.00 91.50 89 PHE A CA 1
ATOM 691 C C . PHE A 1 89 ? 3.286 -9.263 -20.934 1.00 91.50 89 PHE A C 1
ATOM 693 O O . PHE A 1 89 ? 2.276 -8.846 -20.366 1.00 91.50 89 PHE A O 1
ATOM 700 N N . ALA A 1 90 ? 4.501 -8.907 -20.517 1.00 89.94 90 ALA A N 1
ATOM 701 C CA . ALA A 1 90 ? 4.701 -7.922 -19.461 1.00 89.94 90 ALA A CA 1
ATOM 702 C C . ALA A 1 90 ? 4.360 -6.506 -19.962 1.00 89.94 90 ALA A C 1
ATOM 704 O O . ALA A 1 90 ? 4.889 -6.057 -20.977 1.00 89.94 90 ALA A O 1
ATOM 705 N N . ASP A 1 91 ? 3.516 -5.778 -19.223 1.00 89.12 91 ASP A N 1
ATOM 706 C CA . ASP A 1 91 ? 3.234 -4.371 -19.523 1.00 89.12 91 ASP A CA 1
ATOM 707 C C . ASP A 1 91 ? 4.472 -3.508 -19.235 1.00 89.12 91 ASP A C 1
ATOM 709 O O . ASP A 1 91 ? 4.853 -3.290 -18.082 1.00 89.12 91 ASP A O 1
ATOM 713 N N . TYR A 1 92 ? 5.103 -3.021 -20.303 1.00 84.06 92 TYR A N 1
ATOM 714 C CA . TYR A 1 92 ? 6.308 -2.197 -20.238 1.00 84.06 92 TYR A CA 1
ATOM 715 C C . TYR A 1 92 ? 6.029 -0.763 -19.757 1.00 84.06 92 TYR A C 1
ATOM 717 O O . TYR A 1 92 ? 6.957 -0.042 -19.376 1.00 84.06 92 TYR A O 1
ATOM 725 N N . ARG A 1 93 ? 4.767 -0.308 -19.767 1.00 86.69 93 ARG A N 1
ATOM 726 C CA . ARG A 1 93 ? 4.406 1.068 -19.403 1.00 86.69 93 ARG A CA 1
ATOM 727 C C . ARG A 1 93 ? 4.572 1.254 -17.898 1.00 86.69 93 ARG A C 1
ATOM 729 O O . ARG A 1 93 ? 3.803 0.730 -17.098 1.00 86.69 93 ARG A O 1
ATOM 736 N N . GLY A 1 94 ? 5.608 1.990 -17.494 1.00 78.81 94 GLY A N 1
ATOM 737 C CA . GLY A 1 94 ? 5.862 2.293 -16.082 1.00 78.81 94 GLY A CA 1
ATOM 738 C C . GLY A 1 94 ? 6.064 1.062 -15.195 1.00 78.81 94 GLY A C 1
ATOM 739 O O . GLY A 1 94 ? 5.658 1.093 -14.036 1.00 78.81 94 GLY A O 1
ATOM 740 N N . SER A 1 95 ? 6.667 -0.007 -15.731 1.00 83.56 95 SER A N 1
ATOM 741 C CA . SER A 1 95 ? 6.837 -1.308 -15.057 1.00 83.56 95 SER A CA 1
ATOM 742 C C . SER A 1 95 ? 5.520 -2.054 -14.756 1.00 83.56 95 SER A C 1
ATOM 744 O O . SER A 1 95 ? 5.532 -3.043 -14.018 1.00 83.56 95 SER A O 1
ATOM 746 N N . GLY A 1 96 ? 4.381 -1.600 -15.296 1.00 86.06 96 GLY A N 1
ATOM 747 C CA . GLY A 1 96 ? 3.081 -2.256 -15.160 1.00 86.06 96 GLY A CA 1
ATOM 748 C C . GLY A 1 96 ? 2.721 -2.564 -13.705 1.00 86.06 96 GLY A C 1
ATOM 749 O O . GLY A 1 96 ? 2.784 -1.702 -12.825 1.00 86.06 96 GLY A O 1
ATOM 750 N N . ARG A 1 97 ? 2.405 -3.835 -13.424 1.00 88.25 97 ARG A N 1
ATOM 751 C CA . ARG A 1 97 ? 2.059 -4.322 -12.073 1.00 88.25 97 ARG A CA 1
ATOM 752 C C . ARG A 1 97 ? 3.162 -4.128 -11.024 1.00 88.25 97 ARG A C 1
ATOM 754 O O . ARG A 1 97 ? 2.887 -4.193 -9.832 1.00 88.25 97 ARG A O 1
ATOM 761 N N . PHE A 1 98 ? 4.407 -3.953 -11.460 1.00 90.81 98 PHE A N 1
ATOM 762 C CA . PHE A 1 98 ? 5.570 -3.782 -10.590 1.00 90.81 98 PHE A CA 1
ATOM 763 C C . PHE A 1 98 ? 5.867 -2.315 -10.285 1.00 90.81 98 PHE A C 1
ATOM 765 O O . PHE A 1 98 ? 6.850 -2.006 -9.615 1.00 90.81 98 PHE A O 1
ATOM 772 N N . SER A 1 99 ? 5.036 -1.403 -10.788 1.00 88.62 99 SER A N 1
ATOM 773 C CA . SER A 1 99 ? 5.102 0.002 -10.427 1.00 88.62 99 SER A CA 1
ATOM 774 C C . SER A 1 99 ? 5.027 0.182 -8.912 1.00 88.62 99 SER A C 1
ATOM 776 O O . SER A 1 99 ? 4.239 -0.478 -8.229 1.00 88.62 99 SER A O 1
ATOM 778 N N . GLY A 1 100 ? 5.752 1.179 -8.395 1.00 88.44 100 GLY A N 1
ATOM 779 C CA . GLY A 1 100 ? 5.620 1.631 -7.008 1.00 88.44 100 GLY A CA 1
ATOM 780 C C . GLY A 1 100 ? 4.183 2.010 -6.624 1.00 88.44 100 GLY A C 1
ATOM 781 O O . GLY A 1 100 ? 3.865 2.054 -5.438 1.00 88.44 100 GLY A O 1
ATOM 782 N N . ARG A 1 101 ? 3.278 2.198 -7.598 1.00 88.69 101 ARG A N 1
ATOM 783 C CA . ARG A 1 101 ? 1.835 2.386 -7.379 1.00 88.69 101 ARG A CA 1
ATOM 784 C C . ARG A 1 101 ? 1.203 1.273 -6.539 1.00 88.69 101 ARG A C 1
ATOM 786 O O . ARG A 1 101 ? 0.286 1.563 -5.776 1.00 88.69 101 ARG A O 1
ATOM 793 N N . ILE A 1 102 ? 1.722 0.042 -6.607 1.00 92.31 102 ILE A N 1
ATOM 794 C CA . ILE A 1 102 ? 1.230 -1.084 -5.795 1.00 92.31 102 ILE A CA 1
ATOM 795 C C . ILE A 1 102 ? 1.289 -0.789 -4.286 1.00 92.31 102 ILE A C 1
ATOM 797 O O . ILE A 1 102 ? 0.438 -1.249 -3.526 1.00 92.31 102 ILE A O 1
ATOM 801 N N . THR A 1 103 ? 2.236 0.055 -3.855 1.00 94.38 103 THR A N 1
ATOM 802 C CA . THR A 1 103 ? 2.391 0.440 -2.444 1.00 94.38 103 THR A CA 1
ATOM 803 C C . THR A 1 103 ? 1.189 1.204 -1.901 1.00 94.38 103 THR A C 1
ATOM 805 O O . THR A 1 103 ? 0.938 1.144 -0.702 1.00 94.38 103 THR A O 1
ATOM 808 N N . ALA A 1 104 ? 0.393 1.863 -2.748 1.00 94.38 104 ALA A N 1
ATOM 809 C CA . ALA A 1 104 ? -0.834 2.517 -2.306 1.00 94.38 104 ALA A CA 1
ATOM 810 C C . ALA A 1 104 ? -1.860 1.504 -1.774 1.00 94.38 104 ALA A C 1
ATOM 812 O O . ALA A 1 104 ? -2.492 1.751 -0.750 1.00 94.38 104 ALA A O 1
ATOM 813 N N . GLY A 1 105 ? -1.948 0.321 -2.396 1.00 95.38 105 GLY A N 1
ATOM 814 C CA . GLY A 1 105 ? -2.741 -0.795 -1.878 1.00 95.38 105 GLY A CA 1
ATOM 815 C C . GLY A 1 105 ? -2.256 -1.266 -0.506 1.00 95.38 105 GLY A C 1
ATOM 816 O O . GLY A 1 105 ? -3.061 -1.470 0.402 1.00 95.38 105 GLY A O 1
ATOM 817 N N . PHE A 1 106 ? -0.936 -1.365 -0.322 1.00 96.62 106 PHE A N 1
ATOM 818 C CA . PHE A 1 106 ? -0.347 -1.743 0.966 1.00 96.62 106 PHE A CA 1
ATOM 819 C C . PHE A 1 106 ? -0.589 -0.694 2.049 1.00 96.62 106 PHE A C 1
ATOM 821 O O . PHE A 1 106 ? -0.879 -1.060 3.183 1.00 96.62 106 PHE A O 1
ATOM 828 N N . VAL A 1 107 ? -0.524 0.596 1.714 1.00 96.88 107 VAL A N 1
ATOM 829 C CA . VAL A 1 107 ? -0.823 1.682 2.655 1.00 96.88 107 VAL A CA 1
ATOM 830 C C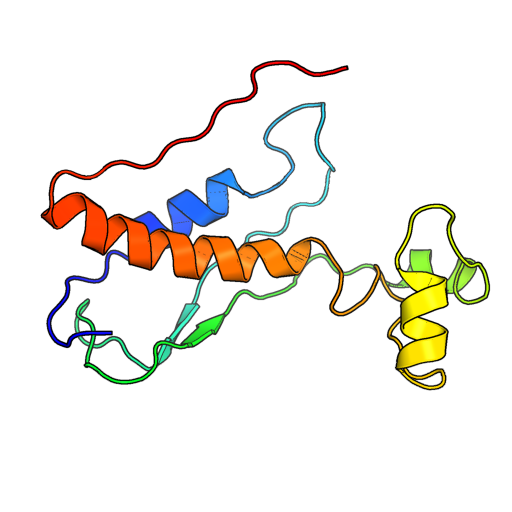 . VAL A 1 107 ? -2.292 1.670 3.064 1.00 96.88 107 VAL A C 1
ATOM 832 O O . VAL A 1 107 ? -2.571 1.758 4.255 1.00 96.88 107 VAL A O 1
ATOM 835 N N . MET A 1 108 ? -3.227 1.472 2.129 1.00 97.00 108 MET A N 1
ATOM 836 C CA . MET A 1 108 ? -4.652 1.335 2.459 1.00 97.00 108 MET A CA 1
ATOM 837 C C . MET A 1 108 ? -4.915 0.158 3.408 1.00 97.00 108 MET A C 1
ATOM 839 O O . MET A 1 108 ? -5.567 0.318 4.440 1.00 97.00 108 MET A O 1
ATOM 843 N N . ALA A 1 109 ? -4.364 -1.021 3.100 1.00 96.75 109 ALA A N 1
ATOM 844 C CA . ALA A 1 109 ? -4.492 -2.195 3.962 1.00 96.75 109 ALA A CA 1
ATOM 845 C C . ALA A 1 109 ? -3.805 -1.986 5.326 1.00 96.75 109 ALA A C 1
ATOM 847 O O . ALA A 1 109 ? -4.352 -2.340 6.372 1.00 96.75 109 ALA A O 1
ATOM 848 N N . GLY A 1 110 ? -2.625 -1.365 5.326 1.00 97.00 110 GLY A N 1
ATOM 849 C CA . GLY A 1 110 ? -1.868 -1.021 6.524 1.00 97.00 110 GLY A CA 1
ATOM 850 C C . GLY A 1 110 ? -2.592 -0.011 7.412 1.00 97.00 110 GLY A C 1
ATOM 851 O O . GLY A 1 110 ? -2.548 -0.139 8.632 1.00 97.00 110 GLY A O 1
ATOM 852 N N . ALA A 1 111 ? -3.314 0.948 6.831 1.00 96.94 111 ALA A N 1
ATOM 853 C CA . ALA A 1 111 ? -4.126 1.904 7.572 1.00 96.94 111 ALA A CA 1
ATOM 854 C C . ALA A 1 111 ? -5.269 1.203 8.322 1.00 96.94 111 ALA A C 1
ATOM 856 O O . ALA A 1 111 ? -5.451 1.459 9.511 1.00 96.94 111 ALA A O 1
ATOM 857 N N . ILE A 1 112 ? -5.960 0.249 7.683 1.00 96.25 112 ILE A N 1
ATOM 858 C CA . ILE A 1 112 ? -6.960 -0.601 8.355 1.00 96.25 112 ILE A CA 1
ATOM 859 C C . ILE A 1 112 ? -6.306 -1.387 9.501 1.00 96.25 112 ILE A C 1
ATOM 861 O O . ILE A 1 112 ? -6.818 -1.402 10.620 1.00 96.25 112 ILE A O 1
ATOM 865 N N . ALA A 1 113 ? -5.143 -2.002 9.262 1.00 96.25 113 ALA A N 1
ATOM 866 C CA . ALA A 1 113 ? -4.424 -2.742 10.299 1.00 96.25 113 ALA A CA 1
ATOM 867 C C . ALA A 1 113 ? -4.024 -1.846 11.488 1.00 96.25 113 ALA A C 1
ATOM 869 O O . ALA A 1 113 ? -4.208 -2.232 12.643 1.00 96.25 113 ALA A O 1
ATOM 870 N N . LYS A 1 114 ? -3.544 -0.622 11.230 1.00 96.38 114 LYS A N 1
ATOM 871 C CA . LYS A 1 114 ? -3.200 0.360 12.271 1.00 96.38 114 LYS A CA 1
ATOM 872 C C . LYS A 1 114 ? -4.406 0.751 13.126 1.00 96.38 114 LYS A C 1
ATOM 874 O O . LYS A 1 114 ? -4.242 0.908 14.333 1.00 96.38 114 LYS A O 1
ATOM 879 N N . GLN A 1 115 ? -5.604 0.867 12.551 1.00 94.56 115 GLN A N 1
ATOM 880 C CA . GLN A 1 115 ? -6.820 1.140 13.332 1.00 94.56 115 GLN A CA 1
ATOM 881 C C . GLN A 1 115 ? -7.110 0.024 14.350 1.00 94.56 115 GLN A C 1
ATOM 883 O O . GLN A 1 115 ? -7.478 0.302 15.489 1.00 94.56 115 GLN A O 1
ATOM 888 N N . ILE A 1 116 ? -6.870 -1.240 13.987 1.00 94.44 116 ILE A N 1
ATOM 889 C CA . ILE A 1 116 ? -7.032 -2.392 14.892 1.00 94.44 116 ILE A CA 1
ATOM 890 C C . ILE A 1 116 ? -5.967 -2.379 15.991 1.00 94.44 116 ILE A C 1
ATOM 892 O O . ILE A 1 116 ? -6.277 -2.594 17.161 1.00 94.44 116 ILE A O 1
ATOM 896 N N . LEU A 1 117 ? -4.710 -2.124 15.620 1.00 95.75 117 LEU A N 1
ATOM 897 C CA . LEU A 1 117 ? -3.584 -2.090 16.555 1.00 95.75 117 LEU A CA 1
ATOM 898 C C . LEU A 1 117 ? -3.739 -0.985 17.607 1.00 95.75 117 LEU A C 1
ATOM 900 O O . LEU A 1 117 ? -3.473 -1.224 18.784 1.00 95.75 117 LEU A O 1
ATOM 904 N N . ARG A 1 118 ? -4.261 0.182 17.217 1.00 94.50 118 ARG A N 1
ATOM 905 C CA . ARG A 1 118 ? -4.543 1.293 18.138 1.00 94.50 118 ARG A CA 1
ATOM 906 C C . ARG A 1 118 ? -5.509 0.914 19.255 1.00 94.50 118 ARG A C 1
ATOM 908 O O . ARG A 1 118 ? -5.285 1.310 20.391 1.00 94.50 118 ARG A O 1
ATOM 915 N N . LYS A 1 119 ? -6.511 0.069 18.979 1.00 91.75 119 LYS A N 1
ATOM 916 C CA . LYS A 1 119 ? -7.432 -0.458 20.010 1.00 91.75 119 LYS A CA 1
ATOM 917 C C . LYS A 1 119 ? -6.733 -1.334 21.054 1.00 91.75 119 LYS A C 1
ATOM 919 O O . LYS A 1 119 ? -7.303 -1.613 22.100 1.00 91.75 119 LYS A O 1
ATOM 924 N N . ARG A 1 120 ? -5.507 -1.776 20.767 1.00 95.38 120 ARG A N 1
ATOM 925 C CA . ARG A 1 120 ? -4.636 -2.532 21.673 1.00 95.38 120 ARG A CA 1
ATOM 926 C C . ARG A 1 120 ? -3.463 -1.700 22.191 1.00 95.38 120 ARG A C 1
ATOM 928 O O . ARG A 1 12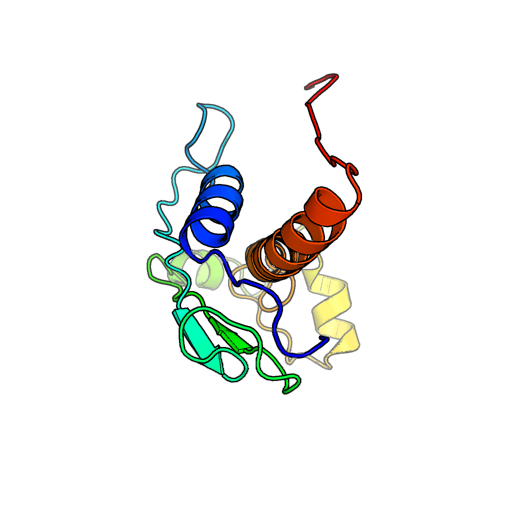0 ? -2.496 -2.274 22.673 1.00 95.38 120 ARG A O 1
ATOM 935 N N . ASN A 1 121 ? -3.526 -0.371 22.072 1.00 97.00 121 ASN A N 1
ATOM 936 C CA . ASN A 1 121 ? -2.449 0.551 22.445 1.00 97.00 121 ASN A CA 1
ATOM 937 C C . ASN A 1 121 ? -1.120 0.283 21.710 1.00 97.00 121 ASN A C 1
ATOM 939 O O . ASN A 1 121 ? -0.046 0.596 22.217 1.00 97.00 121 ASN A O 1
ATOM 943 N N . ILE A 1 122 ? -1.181 -0.278 20.497 1.00 98.06 122 ILE A N 1
ATOM 944 C CA . ILE A 1 122 ? -0.009 -0.528 19.652 1.00 98.06 122 ILE A CA 1
ATOM 945 C C . ILE A 1 122 ? 0.060 0.543 18.561 1.00 98.06 122 ILE A C 1
ATOM 947 O O . ILE A 1 122 ? -0.878 0.718 17.780 1.00 98.06 122 ILE A O 1
ATOM 9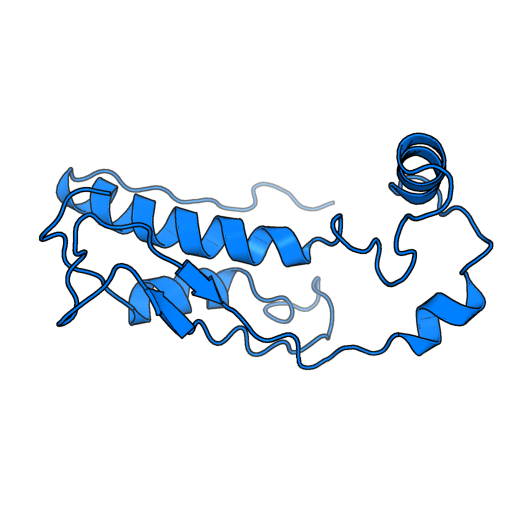51 N N . THR A 1 123 ? 1.205 1.223 18.472 1.00 96.81 123 THR A N 1
ATOM 952 C CA . THR A 1 123 ? 1.477 2.257 17.463 1.00 96.81 123 THR A CA 1
ATOM 953 C C . THR A 1 123 ? 2.643 1.845 16.572 1.00 96.81 123 THR A C 1
ATOM 955 O O . THR A 1 123 ? 3.641 1.313 17.047 1.00 96.81 123 THR A O 1
ATOM 958 N N . VAL A 1 124 ? 2.524 2.115 15.269 1.00 96.19 124 VAL A N 1
ATOM 959 C CA . VAL A 1 124 ? 3.563 1.839 14.267 1.00 96.19 124 VAL A CA 1
ATOM 960 C C . VAL A 1 124 ? 3.894 3.125 13.520 1.00 96.19 124 VAL A C 1
ATOM 962 O O . VAL A 1 124 ? 3.009 3.740 12.916 1.00 96.19 124 VAL A O 1
ATOM 965 N N . PHE A 1 125 ? 5.169 3.502 13.526 1.00 94.38 125 PHE A N 1
ATOM 966 C CA . PHE A 1 125 ? 5.695 4.676 12.837 1.00 94.38 125 PHE A CA 1
ATOM 967 C C . PHE A 1 125 ? 7.010 4.341 12.126 1.00 94.38 125 PHE A C 1
ATOM 969 O O . PHE A 1 125 ? 7.631 3.314 12.389 1.00 94.38 125 PHE A O 1
ATOM 976 N N . ALA A 1 126 ? 7.409 5.208 11.201 1.00 93.06 126 ALA A N 1
ATOM 977 C CA . ALA A 1 126 ? 8.663 5.112 10.469 1.00 93.06 126 ALA A CA 1
ATOM 978 C C . ALA A 1 126 ? 9.247 6.515 10.293 1.00 93.06 126 ALA A C 1
ATOM 980 O O . ALA A 1 126 ? 8.500 7.492 10.224 1.00 93.06 126 ALA A O 1
ATOM 981 N N . TYR A 1 127 ? 10.571 6.602 10.222 1.00 93.06 127 TYR A N 1
ATOM 982 C CA . TYR A 1 127 ? 11.296 7.840 9.965 1.00 93.06 127 TYR A CA 1
ATOM 983 C C . TYR A 1 127 ? 12.565 7.544 9.166 1.00 93.06 127 TYR A C 1
ATOM 985 O O . TYR A 1 127 ? 13.091 6.429 9.192 1.00 93.06 127 TYR A O 1
ATOM 993 N N . THR A 1 128 ? 13.059 8.552 8.454 1.00 92.31 128 THR A N 1
ATOM 994 C CA . THR A 1 128 ? 14.296 8.449 7.681 1.00 92.31 128 THR A CA 1
ATOM 995 C C . THR A 1 128 ? 15.490 8.723 8.587 1.00 92.31 128 THR A C 1
ATOM 997 O O . THR A 1 128 ? 15.583 9.799 9.171 1.00 92.31 128 THR A O 1
ATOM 1000 N N . LYS A 1 129 ? 16.405 7.755 8.711 1.00 95.94 129 LYS A N 1
ATOM 1001 C CA . LYS A 1 129 ? 17.628 7.896 9.522 1.00 95.94 129 LYS A CA 1
ATOM 1002 C C . LYS A 1 129 ? 18.782 8.540 8.748 1.00 95.94 129 LYS A C 1
ATOM 1004 O O . LYS A 1 129 ? 19.553 9.294 9.328 1.00 95.94 129 LYS A O 1
ATOM 1009 N N . SER A 1 130 ? 18.904 8.240 7.460 1.00 94.69 130 SER A N 1
ATOM 1010 C CA . SER A 1 130 ? 19.915 8.809 6.569 1.00 94.69 130 SER A CA 1
ATOM 1011 C C . SER A 1 130 ? 19.386 8.870 5.139 1.00 94.69 130 SER A C 1
ATOM 1013 O O . SER A 1 130 ? 18.517 8.086 4.749 1.00 94.69 130 SER A O 1
ATOM 1015 N N . ILE A 1 131 ? 19.912 9.817 4.371 1.00 91.19 131 ILE A N 1
ATOM 1016 C CA . ILE A 1 131 ? 19.698 9.967 2.932 1.00 91.19 131 ILE A CA 1
ATOM 1017 C C . ILE A 1 131 ? 21.076 10.250 2.355 1.00 91.19 131 ILE A C 1
ATOM 1019 O O . ILE A 1 131 ? 21.674 11.213 2.818 1.00 91.19 131 ILE A O 1
ATOM 1023 N N . GLY A 1 132 ? 21.513 9.444 1.380 1.00 89.19 132 GLY A N 1
ATOM 1024 C CA . GLY A 1 132 ? 22.662 9.728 0.506 1.00 89.19 132 GLY A CA 1
ATOM 1025 C C . GLY A 1 132 ? 23.950 10.093 1.222 1.00 89.19 132 GLY A C 1
ATOM 1026 O O . GLY A 1 132 ? 24.139 11.296 1.482 1.00 89.19 132 GLY A O 1
#

Secondary structure (DSSP, 8-state):
--TT-B--HHHHHHHHHHH-S-SSTTS--------EEEEESEETTEE-SSPPEEEE-------HHHHTTTT---TTSSHHHHHHHTTT----GGGGGGSTTHHHHHHHHHHHHHHHHHTTT-----------

Radius of gyration: 18.11 Å; chains: 1; bounding box: 45×34×49 Å

Sequence (132 aa):
MPAGLEFDFDYIQAELDKRKPGQSSLTTSRTEPDKVRVLSGVFNNKTTGAPICLIIENKDIDSSKYGKIKNILRPSQIDYTALKKYGGFADYRGSGRFSGRITAGFVMAGAIAKQILRKRNITVFAYTKSIG

pLDDT: mean 89.49, std 9.18, range [57.94, 98.06]